Protein AF-A0A2T2SBQ4-F1 (afdb_monomer_lite)

pLDDT: mean 93.73, std 11.94, range [43.44, 98.56]

Sequence (55 aa):
GTYYHLGKLYERLDRTDDALDTYERGIEVAREQGAQKDLSELKDAKLKAEGIGLE

Secondary structure (DSSP, 8-state):
-HHHHHHHHHHHTT-HHHHHHHHHHHHHHHHHTT-HHHHHHHHHHHHHHTT-S--

Structure (mmCIF, N/CA/C/O backbone):
data_AF-A0A2T2SBQ4-F1
#
_entry.id   AF-A0A2T2SBQ4-F1
#
loop_
_atom_site.group_PDB
_atom_site.id
_atom_site.type_symbol
_atom_site.label_atom_id
_atom_site.label_alt_id
_atom_site.label_comp_id
_atom_site.label_asym_id
_atom_site.label_entity_id
_atom_site.label_seq_id
_atom_site.pdbx_PDB_ins_code
_atom_site.Cartn_x
_atom_s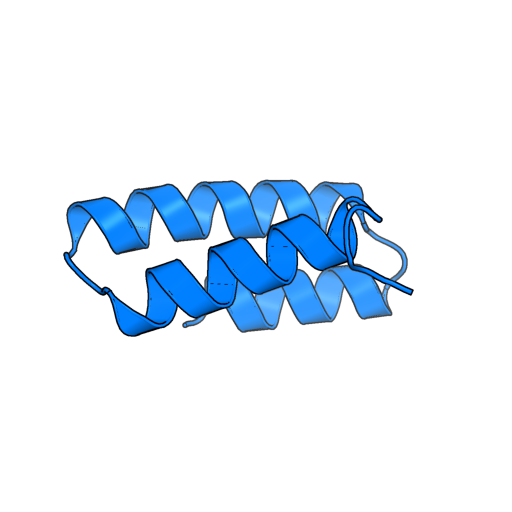ite.Cartn_y
_atom_site.Cartn_z
_atom_site.occupancy
_atom_site.B_iso_or_equiv
_atom_site.auth_seq_id
_atom_site.auth_comp_id
_atom_site.auth_asym_id
_atom_site.auth_atom_id
_atom_site.pdbx_PDB_model_num
ATOM 1 N N . GLY A 1 1 ? -1.154 -9.460 8.047 1.00 78.94 1 GLY A N 1
ATOM 2 C CA . GLY A 1 1 ? -2.386 -9.881 7.335 1.00 78.94 1 GLY A CA 1
ATOM 3 C C . GLY A 1 1 ? -2.131 -10.493 5.955 1.00 78.94 1 GLY A C 1
ATOM 4 O O . GLY A 1 1 ? -1.076 -10.272 5.371 1.00 78.94 1 GLY A O 1
ATOM 5 N N . THR A 1 2 ? -3.094 -11.243 5.400 1.00 93.75 2 THR A N 1
ATOM 6 C CA . THR A 1 2 ? -3.005 -11.906 4.071 1.00 93.75 2 THR A CA 1
ATOM 7 C C . THR A 1 2 ? -2.640 -10.944 2.934 1.00 93.75 2 THR A C 1
ATOM 9 O O . THR A 1 2 ? -1.760 -11.253 2.134 1.00 93.75 2 THR A O 1
ATOM 12 N N . TYR A 1 3 ? -3.251 -9.755 2.903 1.00 97.50 3 TYR A N 1
ATOM 13 C CA . TYR A 1 3 ? -2.963 -8.713 1.908 1.00 97.50 3 TYR A CA 1
ATOM 14 C C . TYR A 1 3 ? -1.511 -8.223 1.967 1.00 97.50 3 TYR A C 1
ATOM 16 O O . TYR A 1 3 ? -0.887 -8.025 0.932 1.00 97.50 3 TYR A O 1
ATOM 24 N N . TYR A 1 4 ? -0.933 -8.113 3.168 1.00 97.81 4 TYR A N 1
ATOM 25 C CA . TYR A 1 4 ? 0.460 -7.697 3.330 1.00 97.81 4 TYR A CA 1
ATOM 26 C C . TYR A 1 4 ? 1.407 -8.703 2.667 1.00 97.81 4 TYR A C 1
ATOM 28 O O . TYR A 1 4 ? 2.248 -8.335 1.853 1.00 97.81 4 TYR A O 1
ATOM 36 N N . HIS A 1 5 ? 1.244 -9.995 2.960 1.00 98.06 5 HIS A N 1
ATOM 37 C CA . HIS A 1 5 ? 2.117 -11.021 2.388 1.00 98.06 5 HIS A CA 1
ATOM 38 C C . HIS A 1 5 ? 1.939 -11.178 0.876 1.00 98.06 5 HIS A C 1
ATOM 40 O O . HIS A 1 5 ? 2.929 -11.411 0.183 1.00 98.06 5 HIS A O 1
ATOM 46 N N . LEU A 1 6 ? 0.715 -11.018 0.366 1.00 98.31 6 LEU A N 1
ATOM 47 C CA . LEU A 1 6 ? 0.457 -11.039 -1.071 1.00 98.31 6 LEU A CA 1
ATOM 48 C C . LEU A 1 6 ? 1.115 -9.846 -1.778 1.00 98.31 6 LEU A C 1
ATOM 50 O O . LEU A 1 6 ? 1.804 -10.049 -2.773 1.00 98.31 6 LEU A O 1
ATOM 54 N N . GLY A 1 7 ? 1.005 -8.631 -1.234 1.00 98.31 7 GLY A N 1
ATOM 55 C CA . GLY A 1 7 ? 1.694 -7.473 -1.804 1.00 98.31 7 GLY A CA 1
ATOM 56 C C . GLY A 1 7 ? 3.220 -7.628 -1.771 1.00 98.31 7 GLY A C 1
ATOM 57 O O . GLY A 1 7 ? 3.879 -7.407 -2.784 1.00 98.31 7 GLY A O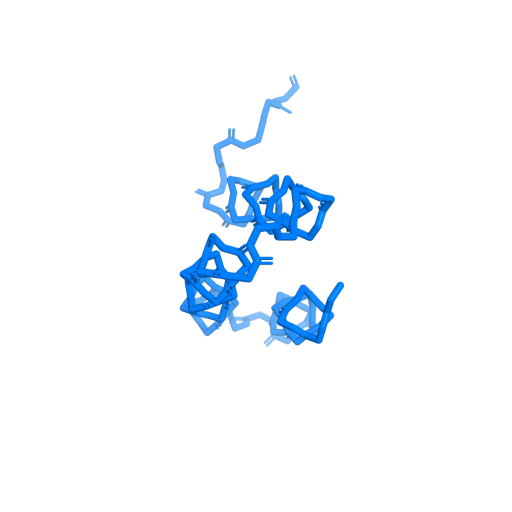 1
ATOM 58 N N . LYS A 1 8 ? 3.797 -8.147 -0.671 1.00 98.12 8 LYS A N 1
ATOM 59 C CA . LYS A 1 8 ? 5.245 -8.439 -0.604 1.00 98.12 8 LYS A CA 1
ATOM 60 C C . LYS A 1 8 ? 5.670 -9.487 -1.634 1.00 98.12 8 LYS A C 1
ATOM 62 O O . LYS A 1 8 ? 6.820 -9.470 -2.071 1.00 98.12 8 LYS A O 1
ATOM 67 N N . LEU A 1 9 ? 4.789 -10.429 -1.973 1.00 98.44 9 LEU A N 1
ATOM 68 C CA . LEU A 1 9 ? 5.047 -11.410 -3.021 1.00 98.44 9 LEU A CA 1
ATOM 69 C C . LEU A 1 9 ? 5.039 -10.743 -4.398 1.00 98.44 9 LEU A C 1
ATOM 71 O O . LEU A 1 9 ? 5.945 -11.010 -5.179 1.00 98.44 9 LEU A O 1
ATOM 75 N N . TYR A 1 10 ? 4.084 -9.855 -4.673 1.00 98.44 10 TYR A N 1
ATOM 76 C CA . TYR A 1 10 ? 4.055 -9.096 -5.922 1.00 98.44 10 TYR A CA 1
ATOM 77 C C . TYR A 1 10 ? 5.276 -8.188 -6.096 1.00 98.44 10 TYR A C 1
ATOM 79 O O . TYR A 1 10 ? 5.871 -8.206 -7.169 1.00 98.44 10 TYR A O 1
ATOM 87 N N . GLU A 1 11 ? 5.747 -7.519 -5.038 1.00 96.75 11 GLU A N 1
ATOM 88 C CA . GLU A 1 11 ? 7.017 -6.772 -5.079 1.00 96.75 11 GLU A CA 1
ATOM 89 C C . GLU A 1 11 ? 8.201 -7.660 -5.495 1.00 96.75 11 GLU A C 1
ATOM 91 O O . GLU A 1 11 ? 9.013 -7.268 -6.323 1.00 96.75 11 GLU A O 1
ATOM 96 N N . ARG A 1 12 ? 8.302 -8.885 -4.955 1.00 97.38 12 ARG A N 1
ATOM 97 C 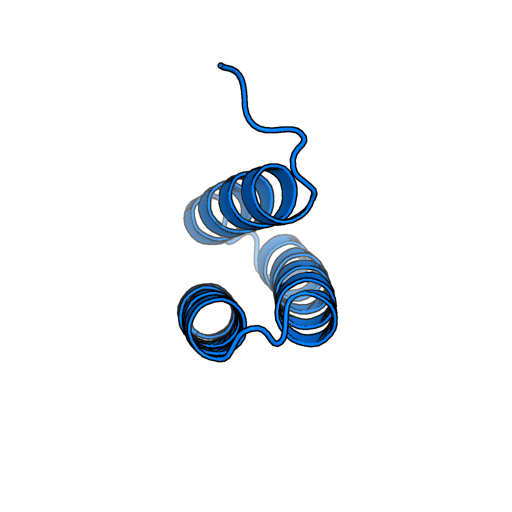CA . ARG A 1 12 ? 9.386 -9.831 -5.302 1.00 97.38 12 ARG A CA 1
ATOM 98 C C . ARG A 1 12 ? 9.298 -10.369 -6.729 1.00 97.38 12 ARG A C 1
ATOM 100 O O . ARG A 1 12 ? 10.250 -10.988 -7.193 1.00 97.38 12 ARG A O 1
ATOM 107 N N . LEU A 1 13 ? 8.146 -10.211 -7.370 1.00 97.56 13 LEU A N 1
ATOM 108 C CA . LEU A 1 13 ? 7.891 -10.614 -8.748 1.00 97.56 13 LEU A CA 1
ATOM 109 C C . LEU A 1 13 ? 7.991 -9.425 -9.716 1.00 97.56 13 LEU A C 1
ATOM 111 O O . LEU A 1 13 ? 7.556 -9.563 -10.855 1.00 97.56 13 LEU A O 1
ATOM 115 N N . ASP A 1 14 ? 8.500 -8.272 -9.261 1.00 96.62 14 ASP A N 1
ATOM 116 C CA . ASP A 1 14 ? 8.546 -7.007 -10.009 1.00 96.62 14 ASP A CA 1
ATOM 117 C C . ASP A 1 14 ? 7.162 -6.531 -10.498 1.00 96.62 14 ASP A C 1
ATOM 119 O O . ASP A 1 14 ? 7.028 -5.794 -11.473 1.00 96.62 14 ASP A O 1
ATOM 123 N N . ARG A 1 15 ? 6.102 -6.944 -9.795 1.00 97.81 15 ARG A N 1
ATOM 124 C CA . ARG A 1 15 ? 4.705 -6.581 -10.060 1.00 97.81 15 ARG A CA 1
ATOM 125 C C . ARG A 1 15 ? 4.254 -5.487 -9.093 1.00 97.81 15 ARG A C 1
ATOM 127 O O . ARG A 1 15 ? 3.356 -5.693 -8.281 1.00 97.81 15 ARG A O 1
ATOM 134 N N . THR A 1 16 ? 4.923 -4.337 -9.135 1.00 96.38 16 THR A N 1
ATOM 135 C CA . THR A 1 16 ? 4.700 -3.246 -8.170 1.00 96.38 16 THR A CA 1
ATOM 136 C C . THR A 1 16 ? 3.258 -2.741 -8.174 1.00 96.38 16 THR A C 1
ATOM 138 O O . THR A 1 16 ? 2.689 -2.575 -7.100 1.00 96.38 16 THR A O 1
ATOM 141 N N . ASP A 1 17 ? 2.635 -2.586 -9.344 1.00 97.69 17 ASP A N 1
ATOM 142 C CA . ASP A 1 17 ? 1.245 -2.116 -9.443 1.00 97.69 17 ASP A CA 1
ATOM 143 C C . ASP A 1 17 ? 0.275 -3.070 -8.7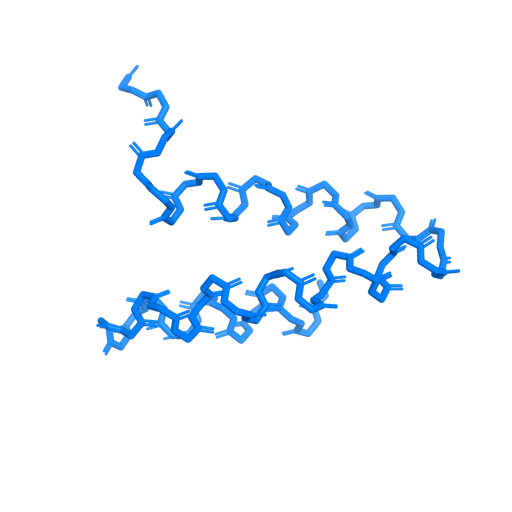26 1.00 97.69 17 ASP A C 1
ATOM 145 O O . ASP A 1 17 ? -0.525 -2.648 -7.893 1.00 97.69 17 ASP A O 1
ATOM 149 N N . ASP A 1 18 ? 0.430 -4.384 -8.932 1.00 98.38 18 ASP A N 1
ATOM 150 C CA . ASP A 1 18 ? -0.377 -5.392 -8.234 1.00 98.38 18 ASP A CA 1
ATOM 151 C C . ASP A 1 18 ? -0.143 -5.374 -6.714 1.00 98.38 18 ASP A C 1
ATOM 153 O O . ASP A 1 18 ? -1.057 -5.657 -5.930 1.00 98.38 18 ASP A O 1
ATOM 157 N N . ALA A 1 19 ? 1.080 -5.062 -6.270 1.00 98.38 19 ALA A N 1
ATOM 158 C CA . ALA A 1 19 ? 1.384 -4.912 -4.851 1.00 98.38 19 ALA A CA 1
ATOM 159 C C . ALA A 1 19 ? 0.635 -3.717 -4.250 1.00 98.38 19 ALA A C 1
ATOM 161 O O . ALA A 1 19 ? 0.015 -3.864 -3.194 1.00 98.38 19 ALA A O 1
ATOM 162 N N . LEU A 1 20 ? 0.650 -2.570 -4.936 1.00 98.38 20 LEU A N 1
ATOM 163 C CA . LEU A 1 20 ? -0.042 -1.352 -4.515 1.00 98.38 20 LEU A CA 1
ATOM 164 C C . LEU A 1 20 ? -1.554 -1.573 -4.419 1.00 98.38 20 LEU A C 1
ATOM 166 O O . LEU A 1 20 ? -2.123 -1.331 -3.353 1.00 98.38 20 LEU A O 1
ATOM 170 N N . ASP A 1 21 ? -2.168 -2.146 -5.456 1.00 98.50 21 ASP A N 1
ATOM 171 C CA . ASP A 1 21 ? -3.598 -2.485 -5.472 1.00 98.50 21 ASP A CA 1
ATOM 172 C C . ASP A 1 21 ? -3.964 -3.436 -4.320 1.00 98.50 21 ASP A C 1
ATOM 174 O O . ASP A 1 21 ? -4.986 -3.292 -3.637 1.00 98.50 21 ASP A O 1
ATOM 178 N N . THR A 1 22 ? -3.096 -4.417 -4.057 1.00 98.56 22 THR A N 1
ATOM 179 C CA . THR A 1 22 ? -3.287 -5.368 -2.958 1.00 98.56 22 THR A CA 1
ATOM 180 C C . THR A 1 22 ? -3.232 -4.677 -1.597 1.00 98.56 22 THR A C 1
ATOM 182 O O . THR A 1 22 ? -4.041 -4.989 -0.715 1.00 98.56 22 THR A O 1
ATOM 185 N N . TYR A 1 23 ? -2.294 -3.749 -1.400 1.00 98.50 23 TYR A N 1
ATOM 186 C CA . TYR A 1 23 ? -2.190 -3.000 -0.153 1.00 98.50 23 TYR A CA 1
ATOM 187 C C . TYR A 1 23 ? -3.378 -2.074 0.060 1.00 98.50 23 TYR A C 1
ATOM 189 O O . TYR A 1 23 ? -3.909 -2.041 1.170 1.00 98.50 23 TYR A O 1
ATOM 197 N N . GLU A 1 24 ? -3.836 -1.375 -0.978 1.00 98.44 24 GLU A N 1
ATOM 198 C CA . GLU A 1 24 ? -5.029 -0.530 -0.899 1.00 98.44 24 GLU A CA 1
ATOM 199 C C . GLU A 1 24 ? -6.255 -1.325 -0.463 1.00 98.44 24 GLU A C 1
ATOM 201 O O . GLU A 1 24 ? -6.906 -0.970 0.523 1.00 98.44 24 GLU A O 1
ATOM 206 N N . ARG A 1 25 ? -6.503 -2.470 -1.106 1.00 98.44 25 ARG A N 1
ATOM 207 C CA . ARG A 1 25 ? -7.626 -3.334 -0.737 1.00 98.44 25 ARG A CA 1
ATOM 208 C C . ARG A 1 25 ? -7.500 -3.881 0.682 1.00 98.44 25 ARG A C 1
ATOM 210 O O . ARG A 1 25 ? -8.483 -3.959 1.417 1.00 98.44 25 ARG A O 1
ATOM 217 N N . GLY A 1 26 ? -6.286 -4.232 1.098 1.00 98.38 26 GLY A N 1
ATOM 218 C CA . GLY A 1 26 ? -6.026 -4.639 2.474 1.00 98.38 26 GLY A CA 1
ATOM 219 C C . GLY A 1 26 ? -6.327 -3.530 3.483 1.00 98.38 26 GLY A C 1
ATOM 220 O O . GLY A 1 26 ? -6.852 -3.815 4.558 1.00 98.38 26 GLY A O 1
ATOM 221 N N . ILE A 1 27 ? -5.996 -2.276 3.156 1.00 98.56 27 ILE A N 1
ATOM 222 C CA . ILE A 1 27 ? -6.210 -1.107 4.019 1.00 98.56 27 ILE A CA 1
ATOM 223 C C . ILE A 1 27 ? -7.702 -0.871 4.247 1.00 98.56 27 ILE A C 1
ATOM 225 O O . ILE A 1 27 ? -8.096 -0.604 5.383 1.00 98.56 27 ILE A O 1
ATOM 229 N N . GLU A 1 28 ? -8.523 -0.976 3.201 1.00 98.38 28 GLU A N 1
ATOM 230 C CA . GLU A 1 28 ? -9.983 -0.864 3.306 1.00 98.38 28 GLU A CA 1
ATOM 231 C C . GLU A 1 28 ? -10.541 -1.924 4.259 1.00 98.38 28 GLU A C 1
ATOM 233 O O . GLU A 1 28 ? -11.173 -1.594 5.263 1.00 98.38 28 GLU A O 1
ATOM 238 N N . VAL A 1 29 ? -10.182 -3.188 4.027 1.00 98.00 29 VAL A N 1
ATOM 239 C CA . VAL A 1 29 ? -10.629 -4.319 4.848 1.00 98.00 29 VAL A CA 1
ATOM 240 C C . VAL A 1 29 ? -10.158 -4.189 6.304 1.00 98.00 29 VAL A C 1
ATOM 242 O O . VAL A 1 29 ? -10.932 -4.410 7.235 1.00 98.00 29 VAL A O 1
ATOM 245 N N . ALA A 1 30 ? -8.900 -3.799 6.535 1.00 97.69 30 ALA A N 1
ATOM 246 C CA . ALA A 1 30 ? -8.362 -3.616 7.883 1.00 97.69 30 ALA A CA 1
ATOM 247 C C . ALA A 1 30 ? -9.028 -2.444 8.623 1.00 97.69 30 ALA A C 1
ATOM 249 O O . ALA A 1 30 ? -9.238 -2.531 9.835 1.00 97.69 30 ALA A O 1
ATOM 250 N N . ARG A 1 31 ? -9.393 -1.362 7.915 1.00 97.81 31 ARG A N 1
ATOM 251 C CA . ARG A 1 31 ? -10.169 -0.246 8.485 1.00 97.81 31 ARG A CA 1
ATOM 252 C C . ARG A 1 31 ? -11.559 -0.694 8.912 1.00 97.81 31 ARG A C 1
ATOM 254 O O . ARG A 1 31 ? -11.948 -0.399 10.038 1.00 97.81 31 ARG A O 1
ATOM 261 N N . GLU A 1 32 ? -12.272 -1.412 8.049 1.00 98.00 32 GLU A N 1
ATOM 262 C CA . GLU A 1 32 ? -13.619 -1.922 8.339 1.00 98.00 32 GLU A CA 1
ATOM 263 C C . GLU A 1 32 ? -13.629 -2.864 9.547 1.00 98.00 32 GLU A C 1
ATOM 265 O O . GLU A 1 32 ? -14.531 -2.808 10.379 1.00 98.00 32 GLU A O 1
ATOM 270 N N . GLN A 1 33 ? -12.593 -3.694 9.681 1.00 97.25 33 GLN A N 1
ATOM 271 C CA . GLN A 1 33 ? -12.457 -4.645 10.786 1.00 97.25 33 GLN A CA 1
ATOM 272 C C . GLN A 1 33 ? -11.864 -4.029 12.064 1.00 97.25 33 GLN A C 1
ATOM 274 O O . GLN A 1 33 ? -11.773 -4.709 13.084 1.00 97.25 33 GLN A O 1
ATOM 279 N N . GLY A 1 34 ? -11.420 -2.767 12.031 1.00 97.31 34 GLY A N 1
ATOM 280 C CA . GLY A 1 34 ? -10.721 -2.138 13.156 1.00 97.31 34 GLY A CA 1
ATOM 281 C C . GLY A 1 34 ? -9.357 -2.771 13.476 1.00 97.31 34 GLY A C 1
ATOM 282 O O . GLY A 1 34 ? -8.842 -2.603 14.584 1.00 97.31 34 GLY A O 1
ATOM 283 N N . ALA A 1 35 ? -8.750 -3.484 12.525 1.00 97.12 35 ALA A N 1
ATOM 284 C CA . ALA A 1 35 ? -7.487 -4.199 12.685 1.00 97.12 35 ALA A CA 1
ATOM 285 C C . ALA A 1 35 ? -6.288 -3.236 12.602 1.00 97.12 35 ALA A C 1
ATOM 287 O O . ALA A 1 35 ? -5.578 -3.172 11.600 1.00 97.12 35 ALA A O 1
ATOM 288 N N . GLN A 1 36 ? -6.053 -2.467 13.671 1.00 97.06 36 GLN A N 1
ATOM 289 C CA . GLN A 1 36 ? -5.052 -1.385 13.692 1.00 97.06 36 GLN A CA 1
ATOM 290 C C . GLN A 1 36 ? -3.631 -1.846 13.342 1.00 97.06 36 GLN A C 1
ATOM 292 O O . GLN A 1 36 ? -2.914 -1.135 12.644 1.00 97.06 36 GLN A O 1
ATOM 297 N N . LYS A 1 37 ? -3.226 -3.041 13.792 1.00 96.69 37 LYS A N 1
ATOM 298 C CA . LYS A 1 37 ? -1.899 -3.587 13.480 1.00 96.69 37 LYS A CA 1
ATOM 299 C C . LYS A 1 37 ? -1.734 -3.837 11.979 1.00 96.69 37 LYS A C 1
ATOM 301 O O . LYS A 1 37 ? -0.781 -3.342 11.388 1.00 96.69 37 LYS A O 1
ATOM 306 N N . ASP A 1 38 ? -2.673 -4.565 11.373 1.00 96.62 38 ASP A N 1
ATOM 307 C CA . ASP A 1 38 ? -2.641 -4.853 9.936 1.00 96.62 38 ASP A CA 1
ATOM 308 C C . ASP A 1 38 ? -2.726 -3.558 9.117 1.00 96.62 38 ASP A C 1
ATOM 310 O O . ASP A 1 38 ? -2.020 -3.405 8.125 1.00 96.62 38 ASP A O 1
ATOM 314 N N . LEU A 1 39 ? -3.545 -2.598 9.559 1.00 98.06 39 LEU A N 1
ATOM 315 C CA . LEU A 1 39 ? -3.674 -1.294 8.917 1.00 98.06 39 LEU A CA 1
ATOM 316 C C . LEU A 1 39 ? -2.342 -0.531 8.867 1.00 98.06 39 LEU A C 1
ATOM 318 O O . LEU A 1 39 ? -2.024 0.049 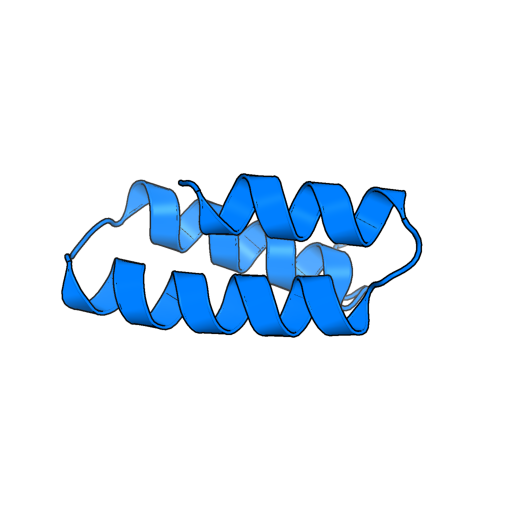7.828 1.00 98.06 39 LEU A O 1
ATOM 322 N N . SER A 1 40 ? -1.579 -0.514 9.964 1.00 97.69 40 SER A N 1
ATOM 323 C CA . SER A 1 40 ? -0.255 0.120 9.994 1.00 97.69 40 SER A CA 1
ATOM 324 C C . SER A 1 40 ? 0.736 -0.608 9.085 1.00 97.69 40 SER A C 1
ATOM 326 O O . SER A 1 40 ? 1.356 0.032 8.242 1.00 97.69 40 SER A O 1
ATOM 328 N N . GLU A 1 41 ? 0.813 -1.942 9.169 1.00 97.81 41 GLU A N 1
ATOM 329 C CA . GLU A 1 41 ? 1.719 -2.746 8.329 1.00 97.81 41 GLU A CA 1
ATOM 330 C C . GLU A 1 41 ? 1.462 -2.537 6.828 1.00 97.81 41 GLU A C 1
ATOM 332 O O . GLU A 1 41 ? 2.400 -2.432 6.038 1.00 97.81 41 GLU A O 1
ATOM 337 N N . LEU A 1 42 ? 0.192 -2.456 6.423 1.00 98.38 42 LEU A N 1
ATOM 338 C CA . LEU A 1 42 ? -0.192 -2.252 5.027 1.00 98.38 42 LEU A CA 1
ATOM 339 C C . LEU A 1 42 ? 0.119 -0.839 4.526 1.00 98.38 42 LEU A C 1
ATOM 341 O O . LEU A 1 42 ? 0.567 -0.684 3.392 1.00 98.38 42 LEU A O 1
ATOM 345 N N . LYS A 1 43 ? -0.098 0.190 5.353 1.00 97.75 43 LYS A N 1
ATOM 346 C CA . LYS A 1 43 ? 0.242 1.576 4.998 1.00 97.75 43 LYS A CA 1
ATOM 347 C C . LYS A 1 43 ? 1.745 1.759 4.825 1.00 97.75 43 LYS A C 1
ATOM 349 O O . LYS A 1 43 ? 2.162 2.357 3.837 1.00 97.75 43 LYS A O 1
ATOM 354 N N . ASP A 1 44 ? 2.535 1.212 5.744 1.00 97.38 44 ASP A N 1
ATOM 355 C CA . ASP A 1 44 ? 3.994 1.286 5.678 1.00 97.38 44 ASP A CA 1
ATOM 356 C C . ASP A 1 44 ? 4.525 0.539 4.444 1.00 97.38 44 ASP A C 1
ATOM 358 O O . ASP A 1 44 ? 5.399 1.041 3.732 1.00 97.38 44 ASP A O 1
ATOM 362 N N . ALA A 1 45 ? 3.964 -0.640 4.145 1.00 96.94 45 ALA A N 1
ATOM 363 C CA . ALA A 1 45 ? 4.315 -1.404 2.950 1.00 96.94 45 ALA A CA 1
ATOM 364 C C . ALA A 1 45 ? 3.985 -0.648 1.657 1.00 96.94 45 ALA A C 1
ATOM 366 O O . ALA A 1 45 ? 4.831 -0.582 0.765 1.00 96.94 45 ALA A O 1
ATOM 367 N N . LYS A 1 46 ? 2.791 -0.044 1.580 1.00 97.50 46 LYS A N 1
ATOM 368 C CA . LYS A 1 46 ? 2.365 0.757 0.431 1.00 97.50 46 LYS A CA 1
ATOM 369 C C . LYS A 1 46 ? 3.297 1.949 0.208 1.00 97.50 46 LYS A C 1
ATOM 371 O O . LYS A 1 46 ? 3.828 2.084 -0.887 1.00 97.50 46 LYS A O 1
ATOM 376 N N . LEU A 1 47 ? 3.570 2.743 1.246 1.00 96.12 47 LEU A N 1
ATOM 377 C CA . LEU A 1 47 ? 4.449 3.916 1.150 1.00 96.12 47 LEU A CA 1
ATOM 378 C C . LEU A 1 47 ? 5.845 3.540 0.630 1.00 96.12 47 LEU A C 1
ATOM 380 O O . LEU A 1 47 ? 6.422 4.225 -0.216 1.00 96.12 47 LEU A O 1
ATOM 384 N N . LYS A 1 48 ? 6.387 2.423 1.128 1.00 95.25 48 LYS A N 1
ATOM 385 C CA . LYS A 1 48 ? 7.675 1.900 0.674 1.00 95.25 48 LYS A CA 1
ATOM 386 C C . LYS A 1 48 ? 7.628 1.461 -0.793 1.00 95.25 48 LYS A C 1
ATOM 388 O O . LYS A 1 48 ? 8.573 1.741 -1.523 1.00 95.25 48 LYS A O 1
ATOM 393 N N . ALA A 1 49 ? 6.558 0.787 -1.212 1.00 93.50 49 ALA A N 1
ATOM 394 C CA . ALA A 1 49 ? 6.373 0.338 -2.592 1.00 93.50 49 ALA A CA 1
ATOM 395 C C . ALA A 1 49 ? 6.158 1.503 -3.579 1.00 93.50 49 ALA A C 1
ATOM 397 O O . ALA A 1 49 ? 6.608 1.415 -4.716 1.00 93.50 49 ALA A O 1
ATOM 398 N N . GLU A 1 50 ? 5.558 2.615 -3.142 1.00 93.25 50 GLU A N 1
ATOM 399 C CA . GLU A 1 50 ? 5.427 3.855 -3.930 1.00 93.25 50 GLU A CA 1
ATOM 400 C C . GLU A 1 50 ? 6.766 4.593 -4.120 1.00 93.25 50 GLU A C 1
ATOM 402 O O . GLU A 1 50 ? 6.835 5.575 -4.856 1.00 93.25 50 GLU A O 1
ATOM 407 N N . GLY A 1 51 ? 7.838 4.151 -3.452 1.00 86.00 51 GLY A N 1
ATOM 408 C CA . GLY A 1 51 ? 9.130 4.837 -3.471 1.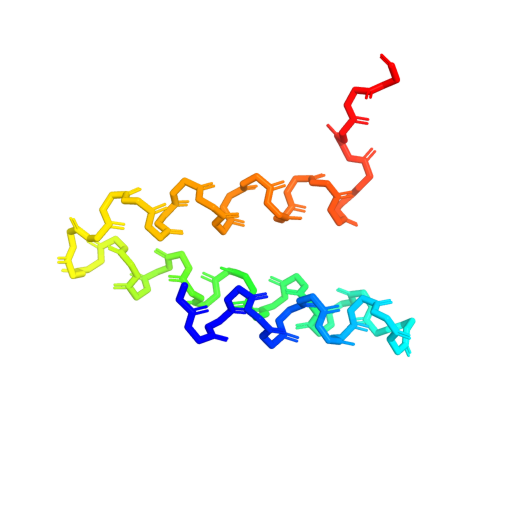00 86.00 51 GLY A CA 1
ATOM 409 C C . GLY A 1 51 ? 9.160 6.110 -2.619 1.00 86.00 51 GLY A C 1
ATOM 410 O O . GLY A 1 51 ? 10.083 6.906 -2.746 1.00 86.00 51 GLY A O 1
ATOM 411 N N . ILE A 1 52 ? 8.181 6.296 -1.725 1.00 71.38 52 ILE A N 1
ATOM 412 C CA . ILE A 1 52 ? 8.081 7.433 -0.788 1.00 71.38 52 ILE A CA 1
ATOM 413 C C . ILE A 1 52 ? 8.684 7.046 0.588 1.00 71.38 52 ILE A C 1
ATOM 415 O O . ILE A 1 52 ? 8.438 7.671 1.618 1.00 71.38 52 ILE A O 1
ATOM 419 N N . GLY A 1 53 ? 9.492 5.982 0.631 1.00 51.50 53 GLY A N 1
ATOM 420 C CA . GLY A 1 53 ? 10.232 5.558 1.818 1.00 51.50 53 GLY A CA 1
ATOM 421 C C . GLY A 1 53 ? 11.559 6.307 1.939 1.00 51.50 53 GLY A C 1
ATOM 422 O O . GLY A 1 53 ? 12.378 6.214 1.033 1.00 51.50 53 GLY A O 1
ATOM 423 N N . LEU A 1 54 ? 11.736 7.026 3.054 1.00 49.09 54 LEU A N 1
ATOM 424 C CA . LEU A 1 54 ? 12.932 7.796 3.431 1.00 49.09 54 LEU A CA 1
ATOM 425 C C . LEU A 1 54 ? 14.246 7.055 3.111 1.00 49.09 54 LEU A C 1
ATOM 427 O O . LEU A 1 54 ? 14.413 5.903 3.521 1.00 49.09 54 LEU A O 1
ATOM 431 N N . GLU A 1 55 ? 15.159 7.750 2.422 1.00 43.44 55 GLU A N 1
ATOM 432 C CA . GLU A 1 55 ? 16.605 7.475 2.466 1.00 43.44 55 GLU A CA 1
ATOM 433 C C . GLU A 1 55 ? 17.159 7.633 3.891 1.00 43.44 55 GLU A C 1
ATOM 435 O O . GLU A 1 55 ? 16.675 8.529 4.628 1.00 43.44 55 GLU A O 1
#

Radius of gyration: 10.46 Å; chains: 1; bounding box: 30×20×24 Å

Foldseek 3Di:
DVLLVVLVVCVVVVNLVVSLVSLVVQLVVCVVVVVVVSNVSSVVSNCVSVVVDDD